Protein AF-A0A7V3HPF2-F1 (afdb_monomer)

Sequence (102 aa):
MVKDEFIYQKEGPEPILRAFLHVLEGILAKKGFQKTFERLDPEGSDSYVFEKNNNMVSVTLNQRGPETAEITIASGVPMTETITEAVDALIEGIRIILKPAV

Secondary structure (DSSP, 8-state):
-----EEEEEEEEHHHHHHHHHHHHHHHHHTT-EEEEEE--TTS-EEEEEEETTEEEEEEEEEEETTEEEEEEEESS--HHHHHHHHHHHHHHHHHHTS---

pLDDT: mean 87.51, std 13.89, range [40.44, 97.0]

Mean predicted aligned error: 5.76 Å

Foldseek 3Di:
DPLPKDKDKDKDFPVLVVLLVVLLQVLLVVVPWDWPDWDDDPPFKTWTWTDDDPKIKIWIWGDPDVRMIMIMIIISDDCVVSSVSSVVVSVVVVVVVPPDPD

Structure (mmCIF, N/CA/C/O backbone):
data_AF-A0A7V3HPF2-F1
#
_entry.id   AF-A0A7V3HPF2-F1
#
loop_
_atom_site.group_PDB
_atom_site.id
_atom_site.type_symbol
_atom_site.label_atom_id
_atom_site.label_alt_id
_atom_site.label_comp_id
_atom_site.label_asym_id
_atom_site.label_entity_id
_atom_site.label_seq_id
_atom_site.pdbx_PDB_ins_code
_atom_site.Cartn_x
_atom_site.Cartn_y
_atom_site.Cartn_z
_atom_site.occupancy
_atom_site.B_iso_or_equiv
_atom_site.auth_seq_id
_atom_site.auth_comp_id
_atom_site.auth_asym_id
_atom_site.auth_atom_id
_atom_site.pdbx_PDB_model_num
ATOM 1 N N . MET A 1 1 ? -6.593 24.539 10.961 1.00 40.44 1 MET A N 1
ATOM 2 C CA . MET A 1 1 ? -5.953 23.400 11.650 1.00 40.44 1 MET A CA 1
ATOM 3 C C . MET A 1 1 ? -5.264 22.582 10.583 1.00 40.44 1 MET A C 1
ATOM 5 O O . MET A 1 1 ? -5.956 22.062 9.718 1.00 40.44 1 MET A O 1
ATOM 9 N N . VAL A 1 2 ? -3.933 22.561 10.579 1.00 44.56 2 VAL A N 1
ATOM 10 C CA . VAL A 1 2 ? -3.172 21.637 9.734 1.00 44.56 2 VAL A CA 1
ATOM 11 C C . VAL A 1 2 ? -3.483 20.253 10.296 1.00 44.56 2 VAL A C 1
ATOM 13 O O . VAL A 1 2 ? -3.206 20.006 11.466 1.00 44.56 2 VAL A O 1
ATOM 16 N N . LYS A 1 3 ? -4.212 19.417 9.550 1.00 56.78 3 LYS A N 1
ATOM 17 C CA . LYS A 1 3 ? -4.324 18.002 9.914 1.00 56.78 3 LYS A CA 1
ATOM 18 C C . LYS A 1 3 ? -2.913 17.447 9.759 1.00 56.78 3 LYS A C 1
ATOM 20 O O . LYS A 1 3 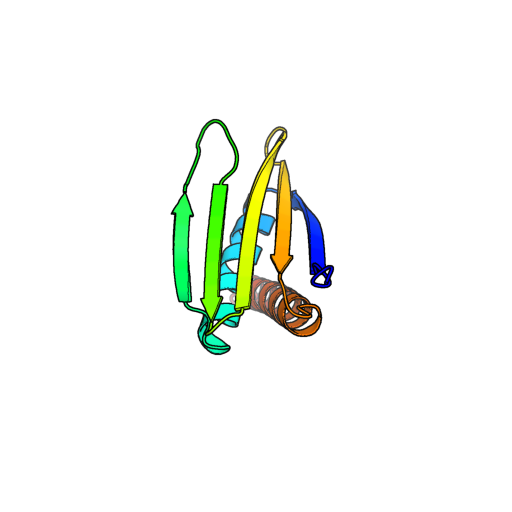? -2.350 17.618 8.683 1.00 56.78 3 LYS A O 1
ATOM 25 N N . ASP A 1 4 ? -2.344 16.874 10.813 1.00 62.44 4 ASP A N 1
ATOM 26 C CA . ASP A 1 4 ? -1.060 16.185 10.711 1.00 62.44 4 ASP A CA 1
ATOM 27 C C . ASP A 1 4 ? -1.202 15.099 9.638 1.00 62.44 4 ASP A C 1
ATOM 29 O O . ASP A 1 4 ? -1.963 14.143 9.799 1.00 62.44 4 ASP A O 1
ATOM 33 N N . GLU A 1 5 ? -0.559 15.315 8.493 1.00 77.62 5 GLU A N 1
ATOM 34 C CA . GLU A 1 5 ? -0.567 14.383 7.375 1.00 77.62 5 GLU A CA 1
ATOM 35 C C . GLU A 1 5 ? 0.603 13.422 7.566 1.00 77.62 5 GLU A C 1
ATOM 37 O O . GLU A 1 5 ? 1.771 13.813 7.559 1.00 77.62 5 GLU A O 1
ATOM 42 N N . PHE A 1 6 ? 0.283 12.151 7.786 1.00 84.62 6 PHE A N 1
ATOM 43 C CA . PHE A 1 6 ? 1.274 11.098 7.932 1.00 84.62 6 PHE A CA 1
ATOM 44 C C . PHE A 1 6 ? 1.612 10.564 6.552 1.00 84.62 6 PHE A C 1
ATOM 46 O O . PHE A 1 6 ? 0.757 9.968 5.898 1.00 84.62 6 PHE A O 1
ATOM 53 N N . ILE A 1 7 ? 2.858 10.768 6.129 1.00 90.56 7 ILE A N 1
ATOM 54 C CA . ILE A 1 7 ? 3.350 10.341 4.822 1.00 90.56 7 ILE A CA 1
ATOM 55 C C . ILE A 1 7 ? 4.404 9.250 5.015 1.00 90.56 7 ILE A C 1
ATOM 57 O O . ILE A 1 7 ? 5.405 9.447 5.704 1.00 90.56 7 ILE A O 1
ATOM 61 N N . TYR A 1 8 ? 4.186 8.103 4.380 1.00 91.00 8 TYR A N 1
ATOM 62 C CA . TYR A 1 8 ? 5.178 7.046 4.209 1.00 91.00 8 TYR A CA 1
ATOM 63 C C . TYR A 1 8 ? 5.546 6.936 2.731 1.00 91.00 8 TYR A C 1
ATOM 65 O O . TYR A 1 8 ? 4.662 6.898 1.877 1.00 91.00 8 TYR A O 1
ATOM 73 N N . GLN A 1 9 ? 6.841 6.859 2.430 1.00 94.44 9 GLN A N 1
ATOM 74 C CA . GLN A 1 9 ? 7.345 6.708 1.067 1.00 94.44 9 GLN A CA 1
ATOM 75 C C . GLN A 1 9 ? 8.397 5.613 0.992 1.00 94.44 9 GLN A C 1
ATOM 77 O O . GLN A 1 9 ? 9.265 5.504 1.864 1.00 94.44 9 GLN A O 1
ATOM 82 N N . LYS A 1 10 ? 8.331 4.810 -0.071 1.00 94.56 10 LYS A N 1
ATOM 83 C CA . LYS A 1 10 ? 9.323 3.773 -0.337 1.00 94.56 10 LYS A CA 1
ATOM 84 C C . LYS A 1 10 ? 9.501 3.539 -1.830 1.00 94.56 10 LYS A C 1
ATOM 86 O O . LYS A 1 10 ? 8.537 3.287 -2.541 1.00 94.56 10 LYS A O 1
ATOM 91 N N . GLU A 1 11 ? 10.753 3.549 -2.268 1.00 95.69 11 GLU A N 1
ATOM 92 C CA . GLU A 1 11 ? 11.161 3.108 -3.602 1.00 95.69 11 GLU A CA 1
ATOM 93 C C . GLU A 1 11 ? 11.674 1.661 -3.559 1.00 95.69 11 GLU A C 1
ATOM 95 O O . GLU A 1 11 ? 12.255 1.221 -2.554 1.00 95.69 11 GLU A O 1
ATOM 100 N N . GLY A 1 12 ? 11.447 0.914 -4.637 1.00 94.12 12 GLY A N 1
ATOM 101 C CA . GLY A 1 12 ? 11.925 -0.455 -4.792 1.00 94.12 12 GLY A CA 1
ATOM 102 C C . GLY A 1 12 ? 11.409 -1.134 -6.063 1.00 94.12 12 GLY A C 1
ATOM 103 O O . GLY A 1 12 ? 10.751 -0.491 -6.885 1.00 94.12 12 GLY A O 1
ATOM 104 N N . PRO A 1 13 ? 11.685 -2.442 -6.223 1.00 94.38 13 PRO A N 1
ATOM 105 C CA . PRO A 1 13 ? 11.198 -3.204 -7.364 1.00 94.38 13 PRO A CA 1
ATOM 106 C C . PRO A 1 13 ? 9.671 -3.173 -7.430 1.00 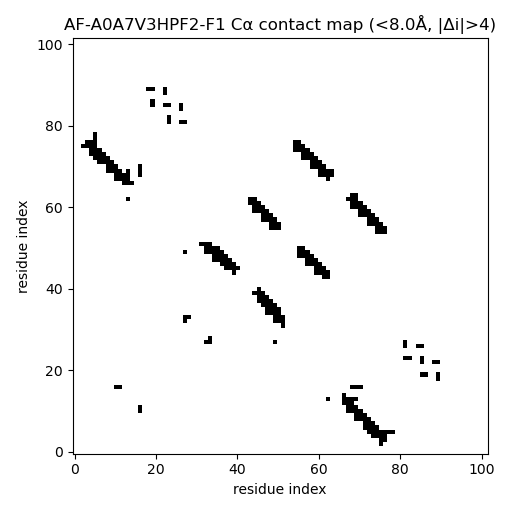94.38 13 PRO A C 1
ATOM 108 O O . PRO A 1 13 ? 9.001 -3.479 -6.437 1.00 94.38 13 PRO A O 1
ATOM 111 N N . GLU A 1 14 ? 9.117 -2.846 -8.595 1.00 92.50 14 GLU A N 1
ATOM 112 C CA . GLU A 1 14 ? 7.669 -2.716 -8.790 1.00 92.50 14 GLU A CA 1
ATOM 113 C C . GLU A 1 14 ? 6.889 -3.950 -8.302 1.00 92.50 14 GLU A C 1
ATOM 115 O O . GLU A 1 14 ? 5.932 -3.766 -7.542 1.00 92.50 14 GLU A O 1
ATOM 120 N N . PRO A 1 15 ? 7.281 -5.203 -8.626 1.00 91.62 15 PRO A N 1
ATOM 121 C CA . PRO A 1 15 ? 6.535 -6.373 -8.164 1.00 91.62 15 PRO A CA 1
ATOM 122 C C . PRO A 1 15 ? 6.463 -6.469 -6.635 1.00 91.62 15 PRO A C 1
ATOM 124 O O . PRO A 1 15 ? 5.449 -6.892 -6.082 1.00 91.62 15 PRO A O 1
ATOM 127 N N . ILE A 1 16 ? 7.521 -6.038 -5.940 1.00 92.88 16 ILE A N 1
ATOM 128 C CA . ILE A 1 16 ? 7.582 -6.044 -4.476 1.00 92.88 16 ILE A 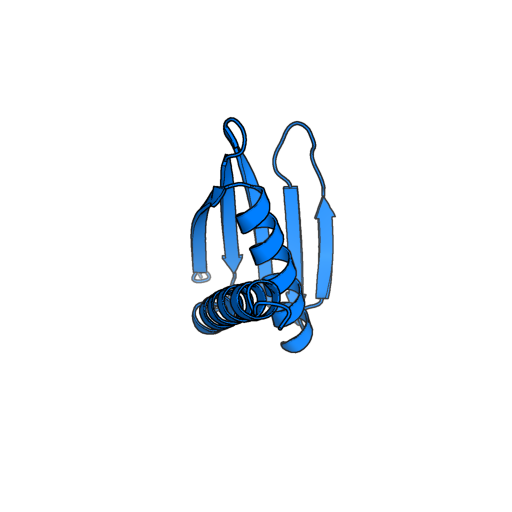CA 1
ATOM 129 C C . ILE A 1 16 ? 6.674 -4.961 -3.896 1.00 92.88 16 ILE A C 1
ATOM 131 O O . ILE A 1 16 ? 5.951 -5.225 -2.937 1.00 92.88 16 ILE A O 1
ATOM 135 N N . LEU A 1 17 ? 6.664 -3.762 -4.483 1.00 94.38 17 LEU A N 1
ATOM 136 C CA . LEU A 1 17 ? 5.784 -2.684 -4.027 1.00 94.38 17 LEU A CA 1
ATOM 137 C C . LEU A 1 17 ? 4.305 -2.977 -4.308 1.00 94.38 17 LEU A C 1
ATOM 139 O O . LEU A 1 17 ? 3.461 -2.670 -3.467 1.00 94.38 17 LEU A O 1
ATOM 143 N N . ARG A 1 18 ? 3.983 -3.641 -5.425 1.00 92.94 18 ARG A N 1
ATOM 144 C CA . ARG A 1 18 ? 2.624 -4.140 -5.696 1.00 92.94 18 ARG A CA 1
ATOM 145 C C . ARG A 1 18 ? 2.207 -5.232 -4.711 1.00 92.94 18 ARG A C 1
ATOM 147 O O . ARG A 1 18 ? 1.097 -5.188 -4.188 1.00 92.94 18 ARG A O 1
ATOM 154 N N . ALA A 1 19 ? 3.096 -6.176 -4.398 1.00 93.12 19 ALA A N 1
ATOM 155 C CA . ALA A 1 19 ? 2.824 -7.189 -3.378 1.00 93.12 19 ALA A CA 1
ATOM 156 C C . ALA A 1 19 ? 2.592 -6.555 -1.996 1.00 93.12 19 ALA A C 1
ATOM 158 O O . ALA A 1 19 ? 1.635 -6.904 -1.306 1.00 93.12 19 ALA A O 1
ATOM 159 N N . PHE A 1 20 ? 3.422 -5.579 -1.617 1.00 95.12 20 PHE A N 1
ATOM 160 C CA . PHE A 1 20 ? 3.239 -4.810 -0.389 1.00 95.12 20 PHE A CA 1
ATOM 161 C C . PHE A 1 20 ? 1.887 -4.083 -0.358 1.00 95.12 20 PHE A C 1
ATOM 163 O O . PHE A 1 20 ? 1.191 -4.154 0.652 1.00 95.12 20 PHE A O 1
ATOM 170 N N . LEU A 1 21 ? 1.481 -3.440 -1.459 1.00 95.56 21 LEU A N 1
ATOM 171 C CA . LEU A 1 21 ? 0.176 -2.784 -1.576 1.00 95.56 21 LEU A CA 1
ATOM 172 C C . LEU A 1 21 ? -0.983 -3.761 -1.331 1.00 95.56 21 LEU A C 1
ATOM 174 O O . LEU A 1 21 ? -1.895 -3.438 -0.574 1.00 95.56 21 LEU A O 1
ATOM 178 N N . HIS A 1 22 ? -0.937 -4.965 -1.906 1.00 94.12 22 HIS A N 1
ATOM 179 C CA . HIS A 1 22 ? -1.971 -5.977 -1.670 1.00 94.12 22 HIS A CA 1
ATOM 180 C C . HIS A 1 22 ? -2.039 -6.428 -0.207 1.00 94.12 22 HIS A C 1
ATOM 182 O O . HIS A 1 22 ? -3.128 -6.588 0.347 1.00 94.12 22 HIS A O 1
ATOM 188 N N . VAL A 1 23 ? -0.887 -6.607 0.448 1.00 95.62 23 VAL A N 1
ATOM 189 C CA . VAL A 1 23 ? -0.847 -6.919 1.884 1.00 95.62 23 VAL A CA 1
ATOM 190 C C . VAL A 1 23 ? -1.438 -5.762 2.693 1.00 95.62 23 VAL A C 1
ATOM 192 O O . VAL A 1 23 ? -2.289 -5.986 3.555 1.00 95.62 23 VAL A O 1
ATOM 195 N N . LEU A 1 24 ? -1.045 -4.525 2.383 1.00 96.19 24 LEU A N 1
ATOM 196 C CA . LEU A 1 24 ? -1.556 -3.323 3.035 1.00 96.19 24 LEU A CA 1
ATOM 197 C C . LEU A 1 24 ? -3.077 -3.189 2.887 1.00 96.19 24 LEU A C 1
ATOM 199 O O . LEU A 1 24 ? -3.748 -2.903 3.875 1.00 96.19 24 LEU A O 1
ATOM 203 N N . GLU A 1 25 ? -3.627 -3.433 1.696 1.00 95.56 25 GLU A N 1
ATOM 204 C CA . GLU A 1 25 ? -5.074 -3.460 1.446 1.00 95.56 25 GLU A CA 1
ATOM 205 C C . GLU A 1 25 ? -5.779 -4.462 2.376 1.00 95.56 25 GLU A C 1
ATOM 207 O O . GLU A 1 25 ? -6.777 -4.119 3.014 1.00 95.56 25 GLU A O 1
ATOM 212 N N . GLY A 1 26 ? -5.219 -5.664 2.542 1.00 94.88 26 GLY A N 1
ATOM 213 C CA . GLY A 1 26 ? -5.738 -6.667 3.475 1.00 94.88 26 GLY A CA 1
ATOM 214 C C . GLY A 1 26 ? -5.711 -6.211 4.940 1.00 94.88 26 GLY A C 1
ATOM 215 O O . GLY A 1 26 ? -6.698 -6.377 5.666 1.00 94.88 26 GLY A O 1
ATOM 216 N N . ILE A 1 27 ? -4.613 -5.590 5.383 1.00 96.12 27 ILE A N 1
ATOM 217 C CA . ILE A 1 27 ? -4.499 -5.052 6.749 1.00 96.12 27 ILE A CA 1
ATOM 218 C C . ILE A 1 27 ? -5.474 -3.885 6.968 1.00 96.12 27 ILE A C 1
ATOM 220 O O . ILE A 1 27 ? -6.142 -3.822 8.005 1.00 96.12 27 ILE A O 1
ATOM 224 N N . LEU A 1 28 ? -5.611 -2.984 5.994 1.00 95.81 28 LEU A N 1
ATOM 225 C CA . LEU A 1 28 ? -6.569 -1.878 6.025 1.00 95.81 2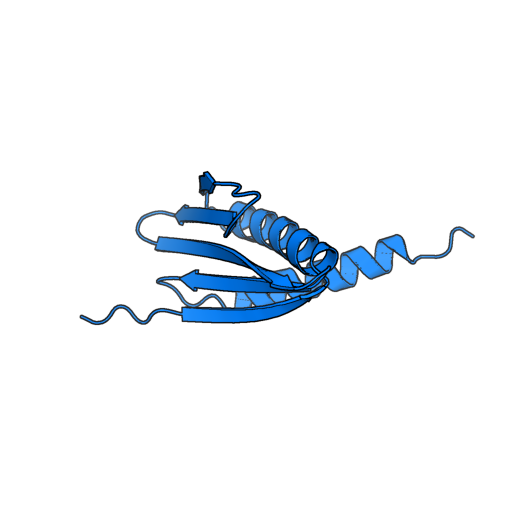8 LEU A CA 1
ATOM 226 C C . LEU A 1 28 ? -8.010 -2.393 6.132 1.00 95.81 28 LEU A C 1
ATOM 228 O O . LEU A 1 28 ? -8.756 -1.933 7.003 1.00 95.81 28 LEU A O 1
ATOM 232 N N . ALA A 1 29 ? -8.370 -3.401 5.335 1.00 95.69 29 ALA A N 1
ATOM 233 C CA . ALA A 1 29 ? -9.676 -4.051 5.390 1.00 95.69 29 ALA A CA 1
ATOM 234 C C . ALA A 1 29 ? -9.948 -4.686 6.764 1.00 95.69 29 ALA A C 1
ATOM 236 O O . ALA A 1 29 ? -11.002 -4.452 7.360 1.00 95.69 29 ALA A O 1
ATOM 237 N N . LYS A 1 30 ? -8.970 -5.405 7.335 1.00 95.56 30 LYS A N 1
ATOM 238 C CA . LYS A 1 30 ? -9.047 -5.965 8.700 1.00 95.56 30 LYS A CA 1
ATOM 239 C C . LYS A 1 30 ? -9.247 -4.878 9.763 1.00 95.56 30 LYS A C 1
ATOM 241 O O . LYS A 1 30 ? -9.958 -5.095 10.743 1.00 95.56 30 LYS A O 1
ATOM 246 N N . LYS A 1 31 ? -8.659 -3.694 9.567 1.00 94.12 31 LYS A N 1
ATOM 247 C CA . LYS A 1 31 ? -8.847 -2.522 10.438 1.00 94.12 31 LYS A CA 1
ATOM 248 C C . LYS A 1 31 ? -10.136 -1.744 10.130 1.00 94.12 31 LYS A C 1
ATOM 250 O O . LYS A 1 31 ? -10.410 -0.751 10.810 1.00 94.12 31 LYS A O 1
ATOM 255 N N . GLY A 1 32 ? -10.955 -2.192 9.178 1.00 95.44 32 GLY A N 1
ATOM 256 C CA . GLY A 1 32 ? -12.267 -1.631 8.853 1.00 95.44 32 GLY A CA 1
ATOM 257 C C . GLY A 1 32 ? -12.241 -0.454 7.880 1.00 95.44 32 GLY A C 1
ATOM 258 O O . GLY A 1 32 ? -13.219 0.286 7.823 1.00 95.44 32 GLY A O 1
ATOM 259 N N . PHE A 1 33 ? -11.138 -0.246 7.159 1.00 96.12 33 PHE A N 1
ATOM 260 C CA . PHE A 1 33 ? -11.121 0.649 6.006 1.00 96.12 33 PHE A CA 1
ATOM 261 C C . PHE A 1 33 ? -11.712 -0.051 4.785 1.00 96.12 33 PHE A C 1
ATOM 263 O O . PHE A 1 33 ? -11.514 -1.248 4.587 1.00 96.12 33 PHE A O 1
ATOM 270 N N . GLN A 1 34 ? -12.421 0.702 3.954 1.00 96.25 34 GLN A N 1
ATOM 271 C CA . GLN A 1 34 ? -12.981 0.217 2.698 1.00 96.25 34 GLN A CA 1
ATOM 272 C C . GLN A 1 34 ? -12.336 0.959 1.538 1.00 96.25 34 GLN A C 1
ATOM 274 O O . GLN A 1 34 ? -12.183 2.176 1.601 1.00 96.25 34 GLN A O 1
ATOM 279 N N . LYS A 1 35 ? -11.963 0.235 0.481 1.00 96.88 35 LYS A N 1
ATOM 280 C CA . LYS A 1 35 ? -11.482 0.849 -0.757 1.00 96.88 35 LYS A CA 1
ATOM 281 C C . LYS A 1 35 ? -12.653 1.544 -1.449 1.00 96.88 35 LYS A C 1
ATOM 283 O O . LYS A 1 35 ? -13.608 0.879 -1.843 1.00 96.88 35 LYS A O 1
ATOM 288 N N . THR A 1 36 ? -12.585 2.863 -1.575 1.00 95.38 36 THR A N 1
ATOM 289 C CA . THR A 1 36 ? -13.645 3.685 -2.181 1.00 95.38 36 THR A CA 1
ATOM 290 C C . THR A 1 36 ? -13.263 4.219 -3.553 1.00 95.38 36 THR A C 1
ATOM 292 O O . THR A 1 36 ? -14.141 4.560 -4.344 1.00 95.38 36 THR A O 1
ATOM 295 N N . PHE A 1 37 ? -11.968 4.239 -3.872 1.00 94.50 37 PHE A N 1
ATOM 296 C CA . PHE A 1 37 ? -11.463 4.659 -5.172 1.00 94.50 37 PHE A CA 1
ATOM 297 C C . PHE A 1 37 ? -10.269 3.809 -5.597 1.00 94.50 37 PHE A C 1
ATOM 299 O O . PHE A 1 37 ? -9.391 3.501 -4.788 1.00 94.50 37 PHE A O 1
ATOM 306 N N . GLU A 1 38 ? -10.230 3.485 -6.884 1.00 95.44 38 GLU A N 1
ATOM 307 C CA . GLU A 1 38 ? -9.101 2.860 -7.559 1.00 95.44 38 GLU A CA 1
ATOM 308 C C . GLU A 1 38 ? -9.006 3.428 -8.976 1.00 95.44 38 GLU A C 1
ATOM 310 O O . GLU A 1 38 ? -9.991 3.451 -9.718 1.00 95.44 38 GLU A O 1
ATOM 315 N N . ARG A 1 39 ? -7.812 3.884 -9.347 1.00 94.69 39 ARG A N 1
ATOM 316 C CA . ARG A 1 39 ? -7.465 4.278 -10.708 1.00 94.69 39 ARG A CA 1
ATOM 317 C C . ARG A 1 39 ? -6.145 3.630 -11.070 1.00 94.69 39 ARG A C 1
ATOM 319 O O . ARG A 1 39 ? -5.137 3.913 -10.430 1.00 94.69 39 ARG A O 1
ATOM 326 N N . LEU A 1 40 ? -6.172 2.820 -12.118 1.00 92.00 40 LEU A N 1
ATOM 327 C CA . LEU A 1 40 ? -4.982 2.260 -12.741 1.00 92.00 40 LEU A CA 1
ATOM 328 C C . LEU A 1 40 ? -4.639 3.123 -13.950 1.00 92.00 40 LEU A C 1
ATOM 330 O O . LEU A 1 40 ? -5.498 3.330 -14.811 1.00 92.00 40 LEU A O 1
ATOM 334 N N . ASP A 1 41 ? -3.426 3.660 -13.982 1.00 87.62 41 ASP A N 1
ATOM 335 C CA . ASP A 1 41 ? -2.974 4.534 -15.062 1.00 87.62 41 ASP A CA 1
ATOM 336 C C . ASP A 1 41 ? -1.727 3.925 -15.714 1.00 87.62 41 ASP A C 1
ATOM 338 O O . ASP A 1 41 ? -0.639 4.004 -15.144 1.00 87.62 41 ASP A O 1
ATOM 342 N N . PRO A 1 42 ? -1.857 3.302 -16.899 1.00 78.12 42 PRO A N 1
ATOM 343 C CA . PRO A 1 42 ? -0.732 2.644 -17.558 1.00 78.12 42 PRO A CA 1
ATOM 344 C C . PRO A 1 42 ? 0.367 3.626 -17.985 1.00 78.12 42 PRO A C 1
ATOM 346 O O . PRO A 1 42 ? 1.500 3.204 -18.208 1.00 78.12 42 PRO A O 1
ATOM 349 N N . GLU A 1 43 ? 0.043 4.915 -18.104 1.00 81.00 43 GLU A N 1
ATOM 350 C CA . GLU A 1 43 ? 0.975 5.976 -18.497 1.00 81.00 43 GLU A CA 1
ATOM 351 C C . GLU A 1 43 ? 1.362 6.874 -17.309 1.00 81.00 43 GLU A C 1
ATOM 353 O O . GLU A 1 43 ? 2.115 7.837 -17.472 1.00 81.00 43 GLU A O 1
ATOM 358 N N . GLY A 1 44 ? 0.867 6.568 -16.107 1.00 83.81 44 GLY A N 1
ATOM 359 C CA . GLY A 1 44 ? 0.965 7.449 -14.955 1.00 83.81 44 GLY A CA 1
ATOM 360 C C . GLY A 1 44 ? 0.940 6.719 -13.619 1.00 83.81 44 GLY A C 1
ATOM 361 O O . GLY A 1 44 ? 1.526 5.654 -13.434 1.00 83.81 44 GLY A O 1
ATOM 362 N N . SER A 1 45 ? 0.325 7.373 -12.641 1.00 90.81 45 SER A N 1
ATOM 363 C CA . SER A 1 45 ? 0.301 6.923 -11.254 1.00 90.81 45 SER A CA 1
ATOM 364 C C . SER A 1 45 ? -0.964 6.137 -10.956 1.00 90.81 45 SER A C 1
ATOM 366 O O . SER A 1 45 ? -2.071 6.698 -11.020 1.00 90.81 45 SER A O 1
ATOM 368 N N . ASP A 1 46 ? -0.797 4.897 -10.501 1.00 95.38 46 ASP A N 1
ATOM 369 C CA . ASP A 1 46 ? -1.898 4.164 -9.891 1.00 95.38 46 ASP A CA 1
ATOM 370 C C . ASP A 1 46 ? -2.269 4.853 -8.573 1.00 95.38 46 ASP A C 1
ATOM 372 O O . ASP A 1 46 ? -1.407 5.323 -7.824 1.00 95.38 46 ASP A O 1
ATOM 376 N N . SER A 1 47 ? -3.561 4.966 -8.292 1.00 96.38 47 SER A N 1
ATOM 377 C CA . SER A 1 47 ? -4.077 5.688 -7.128 1.00 96.38 47 SER A CA 1
ATOM 378 C C . SER A 1 47 ? -5.207 4.912 -6.469 1.00 96.38 47 SER A C 1
ATOM 380 O O . SER A 1 47 ? -6.154 4.495 -7.132 1.00 96.38 47 SER A O 1
ATOM 382 N N . TYR A 1 48 ? -5.126 4.770 -5.152 1.00 97.00 48 TYR A N 1
ATOM 383 C CA . TYR A 1 48 ? -6.059 4.009 -4.329 1.00 97.00 48 TYR A CA 1
ATOM 384 C C . TYR A 1 48 ? -6.468 4.860 -3.130 1.00 97.00 48 TYR A C 1
ATOM 386 O O . TYR A 1 48 ? -5.623 5.517 -2.520 1.00 97.00 48 TYR A O 1
ATOM 394 N N . VAL A 1 49 ? -7.750 4.849 -2.772 1.00 97.00 49 VAL A N 1
ATOM 395 C CA . VAL A 1 49 ? -8.246 5.531 -1.568 1.00 97.00 49 VAL A CA 1
ATOM 396 C C . VAL A 1 49 ? -9.025 4.552 -0.712 1.00 97.00 49 VAL A C 1
ATOM 398 O O . VAL A 1 49 ? -9.898 3.831 -1.200 1.00 97.00 49 VAL A O 1
ATOM 401 N N . PHE A 1 50 ? -8.702 4.559 0.577 1.00 96.62 50 PHE A N 1
ATOM 402 C CA . PHE A 1 50 ? -9.345 3.761 1.601 1.00 96.62 50 PHE A CA 1
ATOM 403 C C . PHE A 1 50 ? -9.931 4.674 2.672 1.00 96.62 50 PHE A C 1
ATOM 405 O O . PHE A 1 50 ? -9.235 5.532 3.221 1.00 96.62 50 PHE A O 1
ATOM 412 N N . GLU A 1 51 ? -11.197 4.464 3.011 1.00 95.94 51 GLU A N 1
ATOM 413 C CA . GLU A 1 51 ? -11.924 5.307 3.957 1.00 95.94 51 GLU A CA 1
ATOM 414 C C . GLU A 1 51 ? -12.474 4.497 5.130 1.00 95.94 51 GLU A C 1
ATOM 416 O O . GLU A 1 51 ? -12.897 3.347 4.992 1.00 95.94 51 GLU A O 1
ATOM 421 N N . LYS A 1 52 ? -12.460 5.115 6.311 1.00 94.62 52 LYS A N 1
ATOM 422 C CA . LYS A 1 52 ? -13.095 4.612 7.531 1.00 94.62 52 LYS A CA 1
ATOM 423 C C . LYS A 1 52 ? -13.597 5.794 8.345 1.00 94.62 52 LYS A C 1
ATOM 425 O O . LYS A 1 52 ? -12.797 6.530 8.930 1.00 94.62 52 LYS A O 1
ATOM 430 N N . ASN A 1 53 ? -14.914 5.942 8.460 1.00 91.75 53 ASN A N 1
ATOM 431 C CA . ASN A 1 53 ? -15.533 7.120 9.076 1.00 91.75 53 ASN A CA 1
ATOM 432 C C . ASN A 1 53 ? -15.005 8.405 8.401 1.00 91.75 53 ASN A C 1
ATOM 434 O O . ASN A 1 53 ? -15.108 8.539 7.191 1.00 91.75 53 ASN A O 1
ATOM 438 N N . ASN A 1 54 ? -14.386 9.313 9.163 1.00 89.88 54 ASN A N 1
ATOM 439 C CA . ASN A 1 54 ? -13.788 10.553 8.650 1.00 89.88 54 ASN A CA 1
ATOM 440 C C . ASN A 1 54 ? -12.282 10.434 8.346 1.00 89.88 54 ASN A C 1
ATOM 442 O O . ASN A 1 54 ? -11.624 11.450 8.105 1.00 89.88 54 ASN A O 1
ATOM 446 N N . ASN A 1 55 ? -11.721 9.223 8.417 1.00 91.44 55 ASN A N 1
ATOM 447 C CA . ASN A 1 55 ? -10.312 8.969 8.143 1.00 91.44 55 ASN A CA 1
ATOM 448 C C . ASN A 1 55 ? -10.143 8.455 6.721 1.00 91.44 55 ASN A C 1
ATOM 450 O O . ASN A 1 55 ? -10.893 7.592 6.268 1.00 91.44 55 ASN A O 1
ATOM 454 N N . MET A 1 56 ? -9.102 8.952 6.070 1.00 93.50 56 MET A N 1
ATOM 455 C CA . MET A 1 56 ? -8.735 8.597 4.712 1.00 93.50 56 MET A CA 1
ATOM 456 C C . MET A 1 56 ? -7.272 8.160 4.695 1.00 93.50 56 MET A C 1
ATOM 458 O O . MET A 1 56 ? -6.427 8.739 5.390 1.00 93.50 56 MET A O 1
ATOM 462 N N . VAL A 1 57 ? -6.998 7.130 3.907 1.00 95.81 57 VAL A N 1
ATOM 463 C CA . VAL A 1 57 ? -5.661 6.689 3.520 1.00 95.81 57 VAL A CA 1
ATOM 464 C C . VAL A 1 57 ? -5.629 6.710 1.999 1.00 95.81 57 VAL A C 1
ATOM 466 O O . VAL A 1 57 ? -6.400 5.995 1.363 1.00 95.81 57 VAL A O 1
ATOM 469 N N . SER A 1 58 ? -4.767 7.528 1.413 1.00 96.44 58 SER A N 1
ATOM 470 C CA . SER A 1 58 ? -4.491 7.503 -0.018 1.00 96.44 58 SER A CA 1
ATOM 471 C C . SER A 1 58 ? -3.168 6.798 -0.265 1.00 96.44 58 SER A C 1
ATOM 473 O O . SER A 1 58 ? -2.197 6.974 0.473 1.00 96.44 58 SER A O 1
ATOM 475 N N . VAL A 1 59 ? -3.137 5.971 -1.301 1.00 96.88 59 VAL A N 1
ATOM 476 C CA . VAL A 1 59 ? -1.935 5.284 -1.749 1.00 96.88 59 VAL A CA 1
ATOM 477 C C . VAL A 1 59 ? -1.723 5.595 -3.216 1.00 96.88 59 VAL A C 1
ATOM 479 O O . VAL A 1 59 ? -2.625 5.408 -4.028 1.00 96.88 59 VAL A O 1
ATOM 482 N N . THR A 1 60 ? -0.522 6.038 -3.552 1.00 96.62 60 THR A N 1
ATOM 483 C CA . THR A 1 60 ? -0.100 6.293 -4.924 1.00 96.62 60 THR A CA 1
ATOM 484 C C . THR A 1 60 ? 1.080 5.393 -5.238 1.00 96.62 60 THR A C 1
ATOM 486 O O . THR A 1 60 ? 2.030 5.339 -4.455 1.00 96.62 60 THR A O 1
ATOM 489 N N . LEU A 1 61 ? 1.038 4.701 -6.373 1.00 96.06 61 LEU A N 1
ATOM 490 C CA . LEU A 1 61 ? 2.163 3.932 -6.891 1.00 96.06 61 LEU A CA 1
ATOM 491 C C . LEU A 1 61 ? 2.637 4.583 -8.193 1.00 96.06 61 LEU A C 1
ATOM 493 O O . LEU A 1 61 ? 1.920 4.602 -9.190 1.00 96.06 61 LEU A O 1
ATOM 497 N N . ASN A 1 62 ? 3.841 5.145 -8.154 1.00 94.81 62 ASN A N 1
ATOM 498 C CA . ASN A 1 62 ? 4.458 5.871 -9.257 1.00 94.81 62 ASN A CA 1
ATOM 499 C C . ASN A 1 62 ? 5.547 5.028 -9.901 1.00 94.81 62 ASN A C 1
ATOM 501 O O . ASN A 1 62 ? 6.457 4.577 -9.207 1.00 94.81 62 ASN A O 1
ATOM 505 N N . GLN A 1 63 ? 5.530 4.904 -11.224 1.00 91.81 63 GLN A N 1
ATOM 506 C CA . GLN A 1 63 ? 6.684 4.386 -11.953 1.00 91.81 63 GLN A CA 1
ATOM 507 C C . GLN A 1 63 ? 7.824 5.408 -11.924 1.00 91.81 63 GLN A C 1
ATOM 509 O O . GLN A 1 63 ? 7.640 6.569 -12.295 1.00 91.81 63 GLN A O 1
ATOM 514 N N . ARG A 1 64 ? 9.007 4.990 -11.462 1.00 88.62 64 ARG A N 1
ATOM 515 C CA . ARG A 1 64 ? 10.221 5.828 -11.422 1.00 88.62 64 ARG A CA 1
ATOM 516 C C . ARG A 1 64 ? 11.217 5.456 -12.520 1.00 88.62 64 ARG A C 1
ATOM 518 O O . ARG A 1 64 ? 12.017 6.295 -12.925 1.00 88.62 64 ARG A O 1
ATOM 525 N N . GLY A 1 65 ? 11.147 4.228 -13.025 1.00 83.94 65 GLY A N 1
ATOM 526 C CA . GLY A 1 65 ? 11.985 3.722 -14.106 1.00 83.94 65 GLY A CA 1
ATOM 527 C C . GLY A 1 65 ? 11.642 2.268 -14.437 1.00 83.94 65 GLY A C 1
ATOM 528 O O . GLY A 1 65 ? 10.699 1.721 -13.867 1.00 83.94 65 GLY A O 1
ATOM 529 N N . PRO A 1 66 ? 12.398 1.618 -15.337 1.00 86.50 66 PRO A N 1
ATOM 530 C CA . PRO A 1 66 ? 12.199 0.206 -15.643 1.00 86.50 66 PRO A CA 1
ATOM 531 C C . PRO A 1 66 ? 12.241 -0.642 -14.366 1.00 86.50 66 PRO A C 1
ATOM 533 O O . PRO A 1 66 ? 13.189 -0.548 -13.587 1.00 86.50 66 PRO A O 1
ATOM 536 N N . GLU A 1 67 ? 11.186 -1.428 -14.145 1.00 88.06 67 GLU A N 1
ATOM 537 C CA . GLU A 1 67 ? 11.021 -2.337 -12.998 1.00 88.06 67 GLU A CA 1
ATOM 538 C C . GLU A 1 67 ? 11.085 -1.672 -11.608 1.00 88.06 67 GLU A C 1
ATOM 540 O O . GLU A 1 67 ? 11.133 -2.371 -10.594 1.00 88.06 67 GLU A O 1
ATOM 545 N N . THR A 1 68 ? 11.067 -0.338 -11.529 1.00 93.31 68 THR A N 1
ATOM 546 C CA . THR A 1 68 ? 11.234 0.414 -10.280 1.00 93.31 68 THR A CA 1
ATOM 547 C C . THR A 1 68 ? 10.064 1.358 -10.077 1.00 93.31 68 THR A C 1
ATOM 549 O O . THR A 1 68 ? 9.785 2.221 -10.912 1.00 93.31 68 THR A O 1
ATOM 552 N N . ALA A 1 69 ? 9.430 1.245 -8.916 1.00 95.06 69 ALA A N 1
ATOM 553 C CA . ALA A 1 69 ? 8.329 2.104 -8.524 1.00 95.06 69 ALA A CA 1
ATOM 554 C C . ALA A 1 69 ? 8.605 2.785 -7.179 1.00 95.06 69 ALA A C 1
ATOM 556 O O . ALA A 1 69 ? 9.496 2.400 -6.421 1.00 95.06 69 ALA A O 1
ATOM 557 N N . GLU A 1 70 ? 7.806 3.799 -6.879 1.00 95.75 70 GLU A N 1
ATOM 558 C CA . GLU A 1 70 ? 7.712 4.450 -5.582 1.00 95.75 70 GLU A CA 1
ATOM 559 C C . GLU A 1 70 ? 6.270 4.350 -5.095 1.00 95.75 70 GLU A C 1
ATOM 561 O O . GLU A 1 70 ? 5.343 4.777 -5.784 1.00 95.75 70 GLU A O 1
ATOM 566 N N . ILE A 1 71 ? 6.083 3.816 -3.892 1.00 96.62 71 ILE A N 1
ATOM 567 C CA . ILE A 1 71 ? 4.803 3.855 -3.196 1.00 96.62 71 ILE A CA 1
ATOM 568 C C . ILE A 1 71 ? 4.801 5.032 -2.220 1.00 96.62 71 ILE A C 1
ATOM 570 O O . ILE A 1 71 ? 5.726 5.194 -1.422 1.00 96.62 71 ILE A O 1
ATOM 574 N N . THR A 1 72 ? 3.758 5.853 -2.282 1.00 96.38 72 THR A N 1
ATOM 575 C CA . THR A 1 72 ? 3.471 6.923 -1.323 1.00 96.38 72 THR A CA 1
ATOM 576 C C . THR A 1 72 ? 2.152 6.617 -0.636 1.00 96.38 72 THR A C 1
ATOM 578 O O . THR A 1 72 ? 1.163 6.344 -1.305 1.00 96.38 72 THR A O 1
ATOM 581 N N . ILE A 1 73 ? 2.130 6.668 0.691 1.00 96.00 73 ILE A N 1
ATOM 582 C CA . ILE A 1 73 ? 0.940 6.444 1.511 1.00 96.00 73 ILE A CA 1
ATOM 583 C C . ILE A 1 73 ? 0.742 7.686 2.362 1.00 96.00 73 ILE A C 1
ATOM 585 O O . ILE A 1 73 ? 1.595 7.991 3.194 1.00 96.00 73 ILE A O 1
ATOM 589 N N . ALA A 1 74 ? -0.369 8.385 2.162 1.00 94.81 74 ALA A N 1
ATOM 590 C CA . ALA A 1 74 ? -0.741 9.550 2.946 1.00 94.81 74 ALA A CA 1
ATOM 591 C C . ALA A 1 74 ? -1.989 9.249 3.777 1.00 94.81 74 ALA A C 1
ATOM 593 O O . ALA A 1 74 ? -2.931 8.601 3.317 1.00 94.81 74 ALA A O 1
ATOM 594 N N . SER A 1 75 ? -2.002 9.698 5.029 1.00 93.19 75 SER A N 1
ATOM 595 C CA . SER A 1 75 ? -3.139 9.497 5.920 1.00 93.19 75 SER A CA 1
ATOM 596 C C . SER A 1 75 ? -3.361 10.666 6.864 1.00 93.19 75 SER A C 1
ATOM 598 O O . SER A 1 75 ? -2.421 11.285 7.354 1.00 93.19 75 SER A O 1
ATOM 600 N N . GLY A 1 76 ? -4.634 10.916 7.177 1.00 86.94 76 GLY A N 1
ATOM 601 C CA . GLY A 1 76 ? -5.027 11.834 8.247 1.00 86.94 76 GLY A CA 1
ATOM 602 C C . GLY A 1 76 ? -4.904 11.248 9.660 1.00 86.94 76 GLY A C 1
ATOM 603 O O . GLY A 1 76 ? -5.306 11.913 10.612 1.00 86.94 76 GLY A O 1
ATOM 604 N N . VAL A 1 77 ? -4.420 10.009 9.808 1.00 87.31 77 VAL A N 1
ATOM 605 C CA . VAL A 1 77 ? -4.181 9.347 11.100 1.00 87.31 77 VAL A CA 1
ATOM 606 C C . VAL A 1 77 ? -2.798 8.687 11.137 1.00 87.31 77 VAL A C 1
ATOM 608 O O . VAL A 1 77 ? -2.277 8.321 10.083 1.00 87.31 77 VAL A O 1
ATOM 611 N N . PRO A 1 78 ? -2.195 8.492 12.326 1.00 88.31 78 PRO A N 1
ATOM 612 C CA . PRO A 1 78 ? -0.941 7.758 12.446 1.00 88.31 78 PRO A CA 1
ATOM 613 C C . PRO A 1 78 ? -1.066 6.339 11.879 1.00 88.31 78 PRO A C 1
ATOM 615 O O . PRO A 1 78 ? -1.933 5.571 12.293 1.00 88.31 78 PRO A O 1
ATOM 618 N N . MET A 1 79 ? -0.174 5.987 10.952 1.00 88.25 79 MET A N 1
ATOM 619 C CA . MET A 1 79 ? -0.207 4.706 10.231 1.00 88.25 79 MET A CA 1
ATOM 620 C C . MET A 1 79 ? 1.001 3.803 10.504 1.00 88.25 79 MET A C 1
ATOM 622 O O . MET A 1 79 ? 1.060 2.706 9.957 1.00 88.25 79 MET A O 1
ATOM 626 N N . THR A 1 80 ? 1.940 4.216 11.362 1.00 89.19 80 THR A N 1
ATOM 627 C CA . TH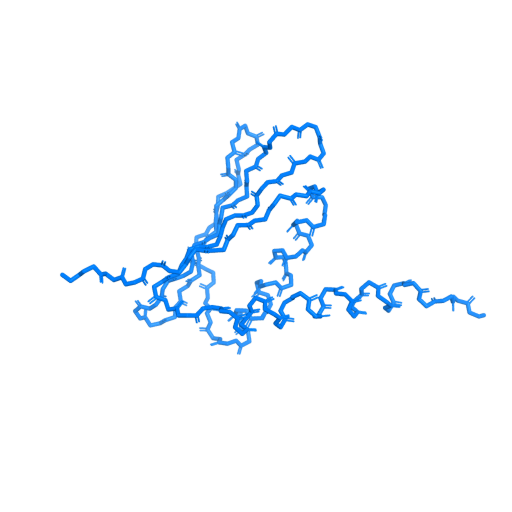R A 1 80 ? 3.198 3.490 11.616 1.00 89.19 80 THR A CA 1
ATOM 628 C C . THR A 1 80 ? 2.971 2.019 11.963 1.00 89.19 80 THR A C 1
ATOM 630 O O . THR A 1 80 ? 3.597 1.156 11.365 1.00 89.19 80 THR A O 1
ATOM 633 N N . GLU A 1 81 ? 2.036 1.716 12.868 1.00 92.06 81 GLU A N 1
ATOM 634 C CA . GLU A 1 81 ? 1.729 0.333 13.261 1.00 92.06 81 GLU A CA 1
ATOM 635 C C . GLU A 1 81 ? 1.167 -0.492 12.094 1.00 92.06 81 GLU A C 1
ATOM 637 O O . GLU A 1 81 ? 1.586 -1.624 11.880 1.00 92.06 81 GLU A O 1
ATOM 642 N N . THR A 1 82 ? 0.262 0.084 11.298 1.00 93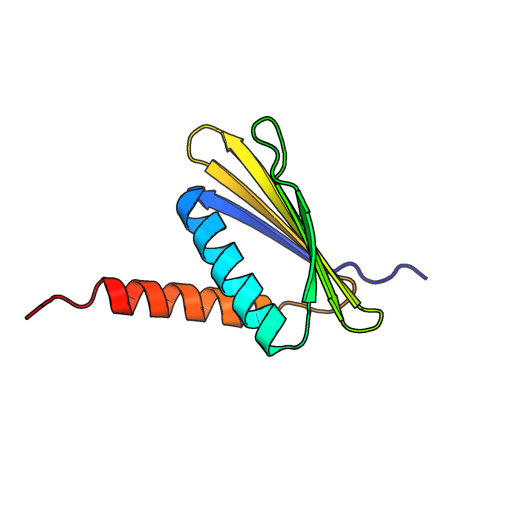.38 82 THR A N 1
ATOM 643 C CA . THR A 1 82 ? -0.320 -0.580 10.121 1.00 93.38 82 THR A CA 1
ATOM 644 C C . THR A 1 82 ? 0.737 -0.876 9.059 1.00 93.38 82 THR A C 1
ATOM 646 O O . THR A 1 82 ? 0.724 -1.952 8.466 1.00 93.38 82 THR A O 1
ATOM 649 N N . ILE A 1 83 ? 1.657 0.063 8.825 1.00 92.94 83 ILE A N 1
ATOM 650 C CA . ILE A 1 83 ? 2.762 -0.123 7.881 1.00 92.94 83 ILE A CA 1
ATOM 651 C C . ILE A 1 83 ? 3.705 -1.222 8.371 1.00 92.94 83 ILE A C 1
ATOM 653 O O . ILE A 1 83 ? 4.050 -2.100 7.587 1.00 92.94 83 ILE A O 1
ATOM 657 N N . THR A 1 84 ? 4.077 -1.219 9.654 1.00 93.75 84 THR A N 1
ATOM 658 C CA . THR A 1 84 ? 4.910 -2.280 10.238 1.00 93.75 84 THR A CA 1
ATOM 659 C C . THR A 1 84 ? 4.228 -3.646 10.133 1.00 93.75 84 THR A C 1
ATOM 661 O O . THR A 1 84 ? 4.849 -4.581 9.640 1.00 93.75 84 THR A O 1
ATOM 664 N N . GLU A 1 85 ? 2.937 -3.752 10.480 1.00 94.81 85 GLU A N 1
ATOM 665 C CA . GLU A 1 85 ? 2.156 -4.996 10.342 1.00 94.81 85 GLU A CA 1
ATOM 666 C C . GLU A 1 85 ? 2.157 -5.499 8.887 1.00 94.81 85 GLU A C 1
ATOM 668 O O . GLU A 1 85 ? 2.331 -6.692 8.643 1.00 94.81 85 GLU A O 1
AT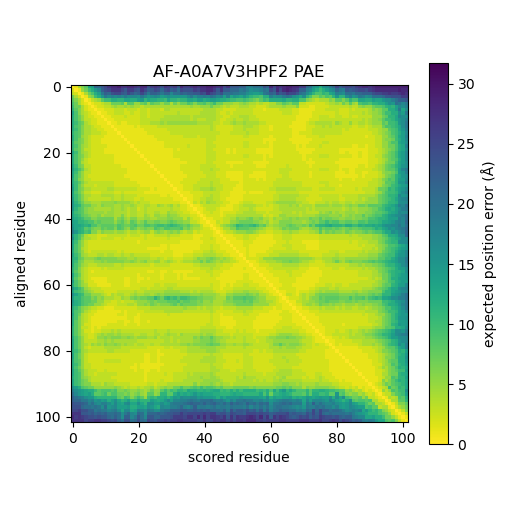OM 673 N N . ALA A 1 86 ? 2.020 -4.599 7.907 1.00 93.81 86 ALA A N 1
ATOM 674 C CA . ALA A 1 86 ? 2.067 -4.961 6.492 1.00 93.81 86 ALA A CA 1
ATOM 675 C C . ALA A 1 86 ? 3.467 -5.415 6.033 1.00 93.81 86 ALA A C 1
ATOM 677 O O . ALA A 1 86 ? 3.579 -6.353 5.244 1.00 93.81 86 ALA A O 1
ATOM 678 N N . VAL A 1 87 ? 4.537 -4.782 6.527 1.00 93.06 87 VAL A N 1
ATOM 679 C CA . VAL A 1 87 ? 5.921 -5.190 6.231 1.00 93.06 87 VAL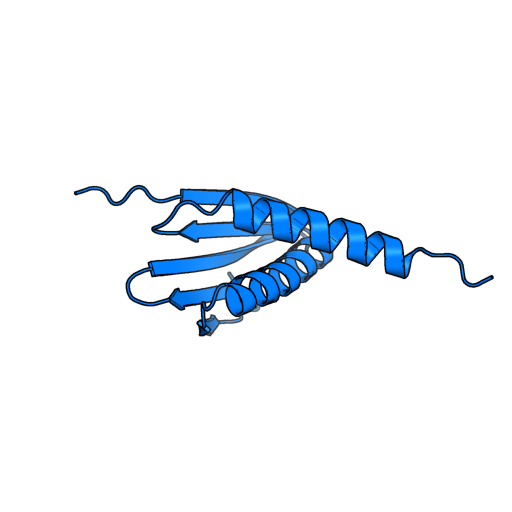 A CA 1
ATOM 680 C C . VAL A 1 87 ? 6.208 -6.575 6.810 1.00 93.06 87 VAL A C 1
ATOM 682 O O . VAL A 1 87 ? 6.711 -7.440 6.090 1.00 93.06 87 VAL A O 1
ATOM 685 N N . ASP A 1 88 ? 5.851 -6.809 8.071 1.00 92.44 88 ASP A N 1
ATOM 686 C CA . ASP A 1 88 ? 6.065 -8.094 8.738 1.00 92.44 88 ASP A CA 1
ATOM 687 C C . ASP A 1 88 ? 5.287 -9.213 8.033 1.00 92.44 88 ASP A C 1
ATOM 689 O O . ASP A 1 88 ? 5.865 -10.246 7.687 1.00 92.44 88 ASP A O 1
ATOM 693 N N . ALA A 1 89 ? 4.011 -8.973 7.709 1.00 90.31 89 ALA A N 1
ATOM 694 C CA . ALA A 1 89 ? 3.180 -9.926 6.976 1.00 90.31 89 ALA A CA 1
ATOM 695 C C . ALA A 1 89 ? 3.737 -10.247 5.577 1.00 90.31 89 ALA A C 1
ATOM 697 O O . ALA A 1 89 ? 3.709 -11.404 5.152 1.00 90.31 89 ALA A O 1
ATOM 698 N N . LEU A 1 90 ? 4.286 -9.255 4.865 1.00 92.12 90 LEU A N 1
ATOM 699 C CA . LEU A 1 90 ? 4.936 -9.481 3.573 1.00 92.12 90 LEU A CA 1
ATOM 700 C C . LEU A 1 90 ? 6.182 -10.368 3.723 1.00 92.12 90 LEU A C 1
ATOM 702 O O . LEU A 1 90 ? 6.355 -11.323 2.964 1.00 92.12 90 LEU A O 1
ATOM 706 N N . ILE A 1 91 ? 7.037 -10.082 4.709 1.00 87.25 91 ILE A N 1
ATOM 707 C CA . ILE A 1 91 ? 8.257 -10.860 4.971 1.00 87.25 91 ILE A CA 1
ATOM 708 C C . ILE A 1 91 ? 7.908 -12.301 5.366 1.00 87.25 91 ILE A C 1
ATOM 710 O O . ILE A 1 91 ? 8.523 -13.247 4.866 1.00 87.25 91 ILE A O 1
ATOM 714 N N . GLU A 1 92 ? 6.921 -12.494 6.241 1.00 83.44 92 GLU A N 1
ATOM 715 C CA . GLU A 1 92 ? 6.440 -13.822 6.630 1.00 83.44 92 GLU A CA 1
ATOM 716 C C . GLU A 1 92 ? 5.832 -14.585 5.448 1.00 83.44 92 GLU A C 1
ATOM 718 O O . GLU A 1 92 ? 6.149 -15.761 5.254 1.00 83.44 92 GLU A O 1
ATOM 723 N N . GLY A 1 93 ? 5.031 -13.920 4.611 1.00 75.81 93 GLY A N 1
ATOM 724 C CA . GLY A 1 93 ? 4.474 -14.503 3.391 1.00 75.81 93 GLY A CA 1
ATOM 725 C C . GLY A 1 93 ? 5.559 -14.988 2.426 1.00 75.81 93 GLY A C 1
ATOM 726 O O . GLY A 1 93 ? 5.506 -16.125 1.954 1.00 75.81 93 GLY A O 1
ATOM 727 N N . ILE A 1 94 ? 6.605 -14.182 2.207 1.00 68.44 94 ILE A N 1
ATOM 728 C CA . ILE A 1 94 ? 7.776 -14.579 1.407 1.00 68.44 94 ILE A CA 1
ATOM 729 C C . ILE A 1 94 ? 8.468 -15.803 2.026 1.00 68.44 94 ILE A C 1
ATOM 731 O O . ILE A 1 94 ? 8.824 -16.739 1.308 1.00 68.44 94 ILE A O 1
ATOM 735 N N . ARG A 1 95 ? 8.622 -15.856 3.356 1.00 60.16 95 ARG A N 1
ATOM 736 C CA . ARG A 1 95 ? 9.200 -17.028 4.039 1.00 60.16 95 ARG A CA 1
ATOM 737 C C . ARG A 1 95 ? 8.369 -18.296 3.845 1.00 60.16 95 ARG A C 1
ATOM 739 O O . ARG A 1 95 ? 8.955 -19.372 3.761 1.00 60.16 95 ARG A O 1
ATOM 746 N N . ILE A 1 96 ? 7.039 -18.198 3.774 1.00 58.09 96 ILE A N 1
ATOM 747 C CA . ILE A 1 96 ? 6.166 -19.349 3.488 1.00 58.09 96 ILE A CA 1
ATOM 748 C C . ILE A 1 96 ? 6.391 -19.850 2.056 1.00 58.09 96 ILE A C 1
ATOM 750 O O . ILE A 1 96 ? 6.514 -21.058 1.867 1.00 58.09 96 ILE A O 1
ATOM 754 N N . ILE A 1 97 ? 6.514 -18.946 1.078 1.00 58.62 97 ILE A N 1
ATOM 755 C CA . ILE A 1 97 ? 6.785 -19.300 -0.329 1.00 58.62 97 ILE A CA 1
ATOM 756 C C . ILE A 1 97 ? 8.154 -19.982 -0.481 1.00 58.62 97 ILE A C 1
ATOM 758 O O . ILE A 1 97 ? 8.304 -20.898 -1.283 1.00 58.62 97 ILE A O 1
ATOM 762 N N . LEU A 1 98 ? 9.149 -19.566 0.308 1.00 53.09 98 LEU A N 1
ATOM 763 C CA . LEU A 1 98 ? 10.507 -20.114 0.263 1.00 53.09 98 LEU A CA 1
ATOM 764 C C . LEU A 1 98 ? 10.716 -21.374 1.113 1.00 53.09 98 LEU A C 1
ATOM 766 O O . LEU A 1 98 ? 11.837 -21.887 1.135 1.00 53.09 98 LEU A O 1
ATOM 770 N N . LYS A 1 99 ? 9.700 -21.891 1.823 1.00 49.50 99 LYS A N 1
ATOM 771 C CA . LYS A 1 99 ? 9.864 -23.184 2.500 1.00 49.50 99 LYS A CA 1
ATOM 772 C C . LYS A 1 99 ? 10.147 -24.244 1.428 1.00 49.50 99 LYS A C 1
ATOM 774 O O . LYS A 1 99 ? 9.295 -24.445 0.563 1.00 49.50 99 LYS A O 1
ATOM 779 N N . PRO A 1 100 ? 11.318 -24.908 1.456 1.00 46.50 100 PRO A N 1
ATOM 780 C CA . PRO A 1 100 ? 11.634 -25.927 0.472 1.00 46.50 100 PRO A CA 1
ATOM 781 C C . PRO A 1 100 ? 10.570 -27.020 0.547 1.00 46.50 100 PRO A C 1
ATOM 783 O O . PRO A 1 100 ? 10.236 -27.492 1.637 1.00 46.50 100 PRO A O 1
ATOM 786 N N . ALA A 1 101 ? 10.025 -27.391 -0.611 1.00 50.06 101 ALA A N 1
ATOM 787 C CA . ALA A 1 101 ? 9.279 -28.629 -0.740 1.00 50.06 101 ALA A CA 1
ATOM 788 C C . ALA A 1 101 ? 10.258 -29.762 -0.405 1.00 50.06 101 ALA A C 1
ATOM 790 O O . ALA A 1 101 ? 11.216 -29.982 -1.146 1.00 50.06 101 ALA A O 1
ATOM 791 N N . VAL A 1 102 ? 10.082 -30.367 0.771 1.00 48.72 102 VAL A N 1
ATOM 792 C CA . VAL A 1 102 ? 10.793 -31.586 1.174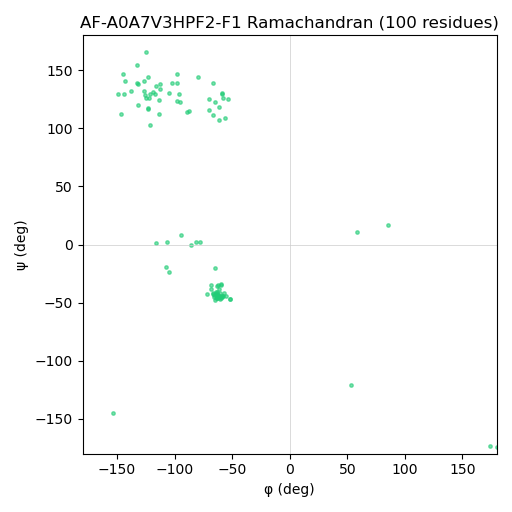 1.00 48.72 102 VAL A CA 1
ATOM 793 C C . VAL A 1 102 ? 10.275 -32.748 0.342 1.00 48.72 102 VAL A C 1
ATOM 795 O O . VAL A 1 102 ? 9.033 -32.835 0.198 1.00 48.72 102 VAL A O 1
#

Solvent-accessible surface area (backbone atoms only — not comparable to full-atom values): 5704 Å² total; per-residue (Å²): 130,86,72,67,69,38,74,47,77,49,75,46,50,34,74,59,55,52,52,45,48,56,43,37,51,54,53,40,42,75,72,58,30,42,80,79,46,77,45,85,37,98,90,50,56,27,38,38,32,31,38,40,93,97,42,47,37,40,38,37,42,34,73,76,52,89,69,26,24,32,43,38,38,39,20,67,50,92,49,67,69,61,52,48,53,27,51,52,51,48,54,52,52,52,52,60,73,64,53,73,86,127

Radius of gyration: 14.52 Å; Cα contacts (8 Å, |Δi|>4): 154; chains: 1; bounding box: 28×55×32 Å

Nearest PDB structures (foldseek):
  4yom-assembly1_A  TM=4.567E-01  e=5.470E-04  Mus musculus
  6y2q-assembly1_B  TM=6.470E-01  e=8.757E-02  Escherichia coli K-12
  1mhm-assembly1_A  TM=5.255E-01  e=7.662E-02  Solanum tuberosum
  3cjm-assembly1_A  TM=3.851E-01  e=2.385E-01  Enterococcus faecalis V583
  5fdh-assembly1_B  TM=4.182E-01  e=5.314E-01  Serratia marcescens